Protein AF-A0A9Q1D7Z0-F1 (afdb_monomer_lite)

Radius of gyration: 14.11 Å; chains: 1; bounding box: 27×29×40 Å

Sequence (66 aa):
MCSLVSGVACGLVAEGLATIPVSAFYSLEHCKDFENYIRFCFVKEDSTLNAAEEILKEWSKQQRKE

Organism: Conger conger (NCBI:txid82655)

Foldseek 3Di:
DPPDPPDDQVVCVVLVDHWAQPLVVDDPVCSVVRRNDIDDDPPDDPVVVVVVVVSVVVVVVVVVVD

Secondary structure (DSSP, 8-state):
------SHHHHHHHTT---EEGGGGS-HHHHGGGTT-EE----S-HHHHHHHHHHHHHHHHHHTT-

Structure (mmCIF, N/CA/C/O backbone):
data_AF-A0A9Q1D7Z0-F1
#
_entry.id   AF-A0A9Q1D7Z0-F1
#
loop_
_atom_site.group_PDB
_atom_site.id
_atom_site.type_symbol
_atom_site.label_atom_id
_atom_site.label_alt_id
_atom_site.label_comp_id
_atom_site.label_asym_id
_atom_site.label_entity_id
_atom_site.label_seq_id
_atom_site.pdbx_PDB_ins_code
_atom_site.Cartn_x
_atom_site.Cartn_y
_atom_site.Cartn_z
_atom_site.occupancy
_atom_site.B_iso_or_equiv
_atom_site.auth_seq_id
_atom_site.auth_comp_id
_atom_site.auth_asym_id
_atom_site.auth_atom_id
_atom_site.pdbx_PDB_model_num
ATOM 1 N N . MET A 1 1 ? 1.800 -12.416 -22.591 1.00 37.56 1 MET A N 1
ATOM 2 C CA . MET A 1 1 ? 0.760 -12.503 -21.546 1.00 37.56 1 MET A CA 1
ATOM 3 C C . MET A 1 1 ? 1.450 -12.996 -20.286 1.00 37.56 1 MET A C 1
ATOM 5 O O . MET A 1 1 ? 1.662 -14.192 -20.157 1.00 37.56 1 MET A O 1
ATOM 9 N N . CYS A 1 2 ? 1.925 -12.090 -19.427 1.00 29.98 2 CYS A N 1
ATOM 10 C CA . CYS A 1 2 ? 2.477 -12.493 -18.133 1.00 29.98 2 CYS A CA 1
ATOM 11 C C . CYS A 1 2 ? 1.327 -12.899 -17.220 1.00 29.98 2 CYS A C 1
ATOM 13 O O . CYS A 1 2 ? 0.732 -12.081 -16.526 1.00 29.98 2 CYS A O 1
ATOM 15 N N . SER A 1 3 ? 0.990 -14.180 -17.286 1.00 44.69 3 SER A N 1
ATOM 16 C CA . SER A 1 3 ? 0.188 -14.865 -16.289 1.00 44.69 3 SER A CA 1
ATOM 17 C C . SER A 1 3 ? 1.007 -14.939 -15.008 1.00 44.69 3 SER A C 1
ATOM 19 O O . SER A 1 3 ? 1.842 -15.824 -14.904 1.00 44.69 3 SER A O 1
ATOM 21 N N . LEU A 1 4 ? 0.831 -13.979 -14.096 1.00 45.03 4 LEU A N 1
ATOM 22 C CA . LEU A 1 4 ? 1.116 -14.084 -12.654 1.00 45.03 4 LEU A CA 1
ATOM 23 C C . LEU A 1 4 ? 0.788 -12.742 -11.974 1.00 45.03 4 LEU A C 1
ATOM 25 O O . LEU A 1 4 ? 1.648 -12.026 -11.480 1.00 45.03 4 LEU A O 1
ATOM 29 N N . VAL A 1 5 ? -0.506 -12.419 -11.923 1.00 44.44 5 VAL A N 1
ATOM 30 C CA . VAL A 1 5 ? -1.086 -11.532 -10.896 1.00 44.44 5 VAL A CA 1
ATOM 31 C C . VAL A 1 5 ? -1.410 -12.387 -9.661 1.00 44.44 5 VAL A C 1
ATOM 33 O O . VAL A 1 5 ? -2.549 -12.465 -9.220 1.00 44.44 5 VAL A O 1
ATOM 36 N N . SER A 1 6 ? -0.426 -13.125 -9.139 1.00 41.44 6 SER A N 1
ATOM 37 C CA . SER A 1 6 ? -0.629 -14.004 -7.980 1.00 41.44 6 SER A CA 1
ATOM 38 C C . SER A 1 6 ? 0.281 -13.563 -6.849 1.00 41.44 6 SER A C 1
ATOM 40 O O . SER A 1 6 ? 1.479 -13.815 -6.882 1.00 41.44 6 SER A O 1
ATOM 42 N N . GLY A 1 7 ? -0.290 -12.885 -5.856 1.00 44.78 7 GLY A N 1
ATOM 43 C CA . GLY A 1 7 ? 0.351 -12.718 -4.554 1.00 44.78 7 GLY A CA 1
ATOM 44 C C . GLY A 1 7 ? 0.167 -11.336 -3.950 1.00 44.78 7 GLY A C 1
ATOM 45 O O . GLY A 1 7 ? -0.599 -11.178 -3.010 1.00 44.78 7 GLY A O 1
ATOM 46 N N . VAL A 1 8 ? 0.857 -10.326 -4.478 1.00 45.19 8 VAL A N 1
ATOM 47 C CA . VAL A 1 8 ? 1.153 -9.127 -3.669 1.00 45.19 8 VAL A CA 1
ATOM 48 C C . VAL A 1 8 ? 0.134 -7.991 -3.848 1.00 45.19 8 VAL A C 1
ATOM 50 O O . VAL A 1 8 ? -0.153 -7.259 -2.907 1.00 45.19 8 VAL A O 1
ATOM 53 N N . ALA A 1 9 ? -0.500 -7.879 -5.021 1.00 47.09 9 ALA A N 1
ATOM 54 C CA . ALA A 1 9 ? -1.504 -6.836 -5.280 1.00 47.09 9 ALA A CA 1
ATOM 55 C C . ALA A 1 9 ? -2.909 -7.169 -4.730 1.00 47.09 9 ALA A C 1
ATOM 57 O O . ALA A 1 9 ? -3.694 -6.264 -4.466 1.00 47.09 9 ALA A O 1
ATOM 58 N N . CYS A 1 10 ? -3.239 -8.454 -4.545 1.00 40.66 10 CYS A N 1
ATOM 59 C CA . CYS A 1 10 ? -4.587 -8.881 -4.144 1.00 40.66 10 CYS A CA 1
ATOM 60 C C . CYS A 1 10 ? -4.863 -8.657 -2.645 1.00 40.66 10 CYS A C 1
ATOM 62 O O . CYS A 1 10 ? -5.990 -8.341 -2.275 1.00 40.66 10 CYS A O 1
ATOM 64 N N . GLY A 1 11 ? -3.836 -8.754 -1.789 1.00 47.66 11 GLY A N 1
ATOM 65 C CA . GLY A 1 11 ? -3.998 -8.606 -0.337 1.00 47.66 11 GLY A CA 1
ATOM 66 C C . GLY A 1 11 ? -4.511 -7.224 0.079 1.00 47.66 11 GLY A C 1
ATOM 67 O O . GLY A 1 11 ? -5.445 -7.127 0.860 1.00 47.66 11 GLY A O 1
ATOM 68 N N . LEU A 1 12 ? -3.979 -6.151 -0.513 1.00 57.06 12 LEU A N 1
ATOM 69 C CA . LEU A 1 12 ? -4.424 -4.778 -0.225 1.00 57.06 12 LEU A CA 1
ATOM 70 C C . LEU A 1 12 ? -5.824 -4.473 -0.774 1.00 57.06 12 LEU A C 1
ATOM 72 O O . LEU A 1 12 ? -6.574 -3.723 -0.156 1.00 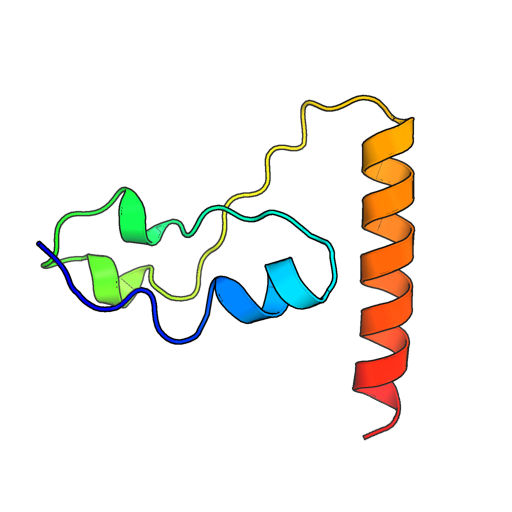57.06 12 LEU A O 1
ATOM 76 N N . VAL A 1 13 ? -6.196 -5.076 -1.909 1.00 60.69 13 VAL A N 1
ATOM 77 C CA . VAL A 1 13 ? -7.549 -4.939 -2.471 1.00 60.69 13 VAL A CA 1
ATOM 78 C C . VAL A 1 13 ? -8.581 -5.622 -1.571 1.00 60.69 13 VAL A C 1
ATOM 80 O O . VAL A 1 13 ? -9.676 -5.090 -1.409 1.00 60.69 13 VAL A O 1
ATOM 83 N N . ALA A 1 14 ? -8.231 -6.756 -0.953 1.00 58.47 14 ALA A N 1
ATOM 84 C CA . ALA A 1 14 ? -9.086 -7.426 0.028 1.00 58.47 14 ALA A CA 1
ATOM 85 C C . ALA A 1 14 ? -9.320 -6.565 1.285 1.00 58.47 14 ALA A C 1
ATOM 87 O O . ALA A 1 14 ? -10.431 -6.546 1.805 1.00 58.47 14 ALA A O 1
ATOM 88 N N . GLU A 1 15 ? -8.320 -5.776 1.688 1.00 66.44 15 GLU A N 1
ATOM 89 C CA . GLU A 1 15 ? -8.408 -4.796 2.783 1.00 66.44 15 GLU A CA 1
ATOM 90 C C . GLU A 1 15 ? -9.111 -3.481 2.371 1.00 66.44 15 GLU A C 1
ATOM 92 O O . GLU A 1 15 ? -9.163 -2.524 3.140 1.00 66.44 15 GLU A O 1
ATOM 97 N N . GLY A 1 16 ? -9.664 -3.402 1.153 1.00 75.44 16 GLY A N 1
ATOM 98 C CA . GLY A 1 16 ? -10.409 -2.238 0.661 1.00 75.44 16 GLY A CA 1
ATOM 99 C C . GLY A 1 16 ? -9.546 -1.117 0.074 1.00 75.44 16 GLY A C 1
ATOM 100 O O . GLY A 1 16 ? -10.061 -0.033 -0.206 1.00 7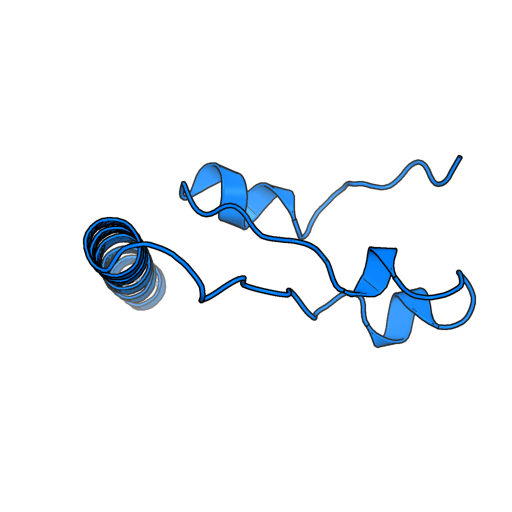5.44 16 GLY A O 1
ATOM 101 N N . LEU A 1 17 ? -8.251 -1.357 -0.158 1.00 80.69 17 LEU A N 1
ATOM 102 C CA . LEU A 1 17 ? -7.315 -0.356 -0.662 1.00 80.69 17 LEU A CA 1
ATOM 103 C C . LEU A 1 17 ? -6.813 -0.704 -2.072 1.00 80.69 17 LEU A C 1
ATOM 105 O O . LEU A 1 17 ? -6.052 -1.647 -2.290 1.00 80.69 17 LEU A O 1
ATOM 109 N N . ALA A 1 18 ? -7.212 0.098 -3.060 1.00 80.88 18 ALA A N 1
ATOM 110 C CA . ALA A 1 18 ? -6.750 -0.072 -4.434 1.00 80.88 18 ALA A CA 1
ATOM 111 C C . ALA A 1 18 ? -5.297 0.405 -4.583 1.00 80.88 18 ALA A C 1
ATOM 113 O O . ALA A 1 18 ? -4.989 1.577 -4.355 1.00 80.88 18 ALA A O 1
ATOM 114 N N . THR A 1 19 ? -4.408 -0.490 -5.017 1.00 82.19 19 THR A N 1
ATOM 115 C CA . THR A 1 19 ? -2.988 -0.187 -5.244 1.00 82.19 19 THR A CA 1
ATOM 116 C C . THR A 1 19 ? -2.558 -0.610 -6.638 1.00 82.19 19 THR A C 1
ATOM 118 O O . THR A 1 19 ? -3.186 -1.462 -7.269 1.00 82.19 19 THR A O 1
ATOM 121 N N . ILE A 1 20 ? -1.500 0.019 -7.151 1.00 82.94 20 ILE A N 1
ATOM 122 C CA . ILE A 1 20 ? -0.931 -0.336 -8.451 1.00 82.94 20 ILE A CA 1
ATOM 123 C C . ILE A 1 20 ? 0.485 -0.865 -8.215 1.00 82.94 20 ILE A C 1
ATOM 125 O O . ILE A 1 20 ? 1.313 -0.110 -7.697 1.00 82.94 20 ILE A O 1
ATOM 129 N N . PRO A 1 21 ? 0.797 -2.118 -8.586 1.00 81.56 21 PRO A N 1
ATOM 130 C CA . PRO A 1 21 ? 2.148 -2.641 -8.442 1.00 81.56 21 PRO A CA 1
ATOM 131 C C . PRO A 1 21 ? 3.104 -1.882 -9.365 1.00 81.56 21 PRO A C 1
ATOM 133 O O . PRO A 1 21 ? 2.812 -1.662 -10.543 1.00 81.56 21 PRO A O 1
ATOM 136 N N . VAL A 1 22 ? 4.255 -1.473 -8.832 1.00 80.50 22 VAL A N 1
ATOM 137 C CA . VAL A 1 22 ? 5.271 -0.736 -9.600 1.00 80.50 22 VAL A CA 1
ATOM 138 C C . VAL A 1 22 ? 5.917 -1.640 -10.648 1.00 80.50 22 VAL A C 1
ATOM 140 O O . VAL A 1 22 ? 6.233 -1.185 -11.744 1.00 80.50 22 VAL A O 1
ATOM 143 N N . SER A 1 23 ? 6.009 -2.937 -10.362 1.00 77.94 23 SER A N 1
ATOM 144 C CA . SER A 1 23 ? 6.506 -3.965 -11.276 1.00 77.94 23 SER A CA 1
ATOM 145 C C . SER A 1 23 ? 5.766 -4.023 -12.621 1.00 77.94 23 SER A C 1
ATOM 147 O O . SER A 1 23 ? 6.374 -4.365 -13.632 1.00 77.94 23 SER A O 1
ATOM 149 N N . ALA A 1 24 ? 4.497 -3.594 -12.684 1.00 79.00 24 ALA A N 1
ATOM 150 C CA . ALA A 1 24 ? 3.742 -3.501 -13.938 1.00 79.00 24 ALA A CA 1
ATOM 151 C C . ALA A 1 24 ? 4.279 -2.432 -14.911 1.00 79.00 24 ALA A C 1
ATOM 153 O O . ALA A 1 24 ? 3.932 -2.451 -16.091 1.00 79.00 24 ALA A O 1
ATOM 154 N N . PHE A 1 25 ? 5.108 -1.502 -14.431 1.00 81.94 25 PHE A N 1
ATOM 155 C CA . PHE A 1 25 ? 5.702 -0.434 -15.238 1.00 81.94 25 PHE A CA 1
ATOM 156 C C . PHE A 1 25 ? 7.129 -0.744 -15.710 1.00 81.94 25 PHE A C 1
ATOM 158 O O . PHE A 1 25 ? 7.685 0.036 -16.480 1.00 81.94 25 PHE A O 1
ATOM 165 N N . TYR A 1 26 ? 7.722 -1.859 -15.272 1.00 78.06 26 TYR A N 1
ATOM 166 C CA . TYR A 1 26 ? 9.086 -2.250 -15.628 1.00 78.06 26 TYR A CA 1
ATOM 167 C C . TYR A 1 26 ? 9.103 -3.431 -16.602 1.00 78.06 26 TYR A C 1
ATOM 169 O O . TYR A 1 26 ? 8.212 -4.280 -16.618 1.00 78.06 26 TYR A O 1
ATOM 177 N N . SER A 1 27 ? 10.159 -3.498 -17.416 1.00 79.31 27 SER A N 1
ATOM 178 C CA . SER A 1 27 ? 10.448 -4.658 -18.262 1.00 79.31 27 SER A CA 1
ATOM 179 C C . SER A 1 27 ? 10.663 -5.915 -17.413 1.00 79.31 27 SER A C 1
ATOM 181 O O . SER A 1 27 ? 11.124 -5.840 -16.274 1.00 79.31 27 SER A O 1
ATOM 183 N N . LEU A 1 28 ? 10.381 -7.087 -17.990 1.00 74.00 28 LEU A N 1
ATOM 184 C CA . LEU A 1 28 ? 10.483 -8.393 -17.321 1.00 74.00 28 LEU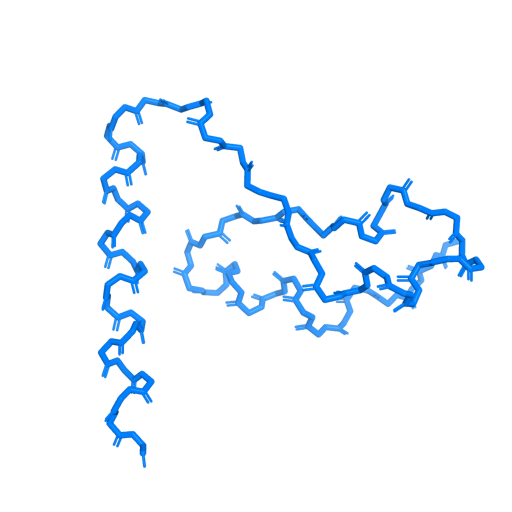 A CA 1
ATOM 185 C C . LEU A 1 28 ? 11.827 -8.645 -16.625 1.00 74.00 28 LEU A C 1
ATOM 187 O O . LEU A 1 28 ? 11.847 -9.262 -15.564 1.00 74.00 28 LEU A O 1
ATOM 191 N N . GLU A 1 29 ? 12.920 -8.140 -17.197 1.00 77.38 29 GLU A N 1
ATOM 192 C CA . GLU A 1 29 ? 14.274 -8.285 -16.649 1.00 77.38 29 GLU A CA 1
ATOM 193 C C . GLU A 1 29 ? 14.479 -7.545 -15.319 1.00 77.38 29 GLU A C 1
ATOM 195 O O . GLU A 1 29 ? 15.238 -8.025 -14.487 1.00 77.38 29 GLU A O 1
ATOM 200 N N . HIS A 1 30 ? 13.762 -6.441 -15.079 1.00 76.12 30 HIS A N 1
ATOM 201 C CA . HIS A 1 30 ? 13.862 -5.635 -13.849 1.00 76.12 30 HIS A CA 1
ATOM 202 C C . HIS A 1 30 ? 12.633 -5.759 -12.941 1.00 76.12 30 HIS A C 1
ATOM 204 O O . HIS A 1 30 ? 12.616 -5.256 -11.824 1.00 76.12 30 HIS A O 1
ATOM 210 N N . CYS A 1 31 ? 11.582 -6.435 -13.402 1.00 71.69 31 CYS A N 1
ATOM 211 C CA . CYS A 1 31 ? 10.316 -6.583 -12.687 1.00 71.69 31 CYS A CA 1
ATOM 212 C C . CYS A 1 31 ? 10.491 -7.210 -11.288 1.00 71.69 31 CYS A C 1
ATOM 214 O O . CYS A 1 31 ? 9.839 -6.772 -10.342 1.00 71.69 31 CYS A O 1
ATOM 216 N N . LYS A 1 32 ? 11.423 -8.167 -11.145 1.00 75.31 32 LYS A N 1
ATOM 217 C CA . LYS A 1 32 ? 11.736 -8.833 -9.867 1.00 75.31 32 LYS A CA 1
ATOM 218 C C . LYS A 1 32 ? 12.353 -7.897 -8.831 1.00 75.31 32 LYS A C 1
ATOM 220 O O . LYS A 1 32 ? 12.055 -8.027 -7.652 1.00 75.31 32 LYS A O 1
ATOM 225 N N . ASP A 1 33 ? 13.160 -6.930 -9.259 1.00 78.19 33 ASP A N 1
ATOM 226 C CA . ASP A 1 33 ? 13.776 -5.965 -8.341 1.00 78.19 33 ASP A CA 1
ATOM 227 C C . ASP A 1 33 ? 12.725 -5.016 -7.738 1.00 78.19 33 ASP A C 1
ATOM 229 O O . ASP A 1 33 ? 12.914 -4.476 -6.648 1.00 78.19 33 ASP A O 1
ATOM 233 N N . PHE A 1 34 ? 11.589 -4.843 -8.430 1.00 75.69 34 PHE A N 1
ATOM 234 C CA . PHE A 1 34 ? 10.536 -3.894 -8.068 1.00 75.69 34 PHE A CA 1
ATOM 235 C C . PHE A 1 34 ? 9.192 -4.542 -7.687 1.00 75.69 34 PHE A C 1
ATOM 237 O O . PHE A 1 34 ? 8.174 -3.851 -7.598 1.00 75.69 3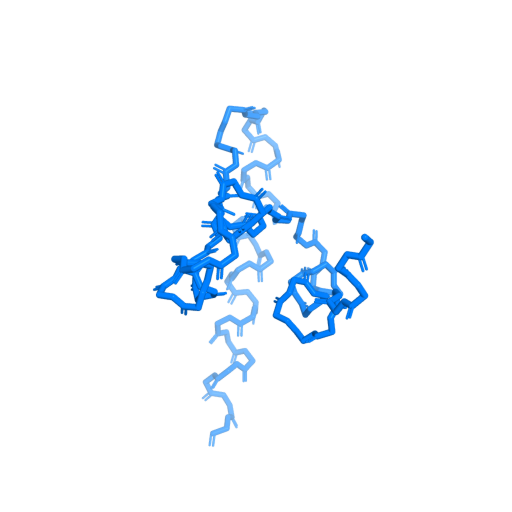4 PHE A O 1
ATOM 244 N N . GLU A 1 35 ? 9.160 -5.851 -7.427 1.00 77.88 35 GLU A N 1
ATOM 245 C CA . GLU A 1 35 ? 7.922 -6.582 -7.107 1.00 77.88 35 GLU A CA 1
ATOM 246 C C . GLU A 1 35 ? 7.328 -6.231 -5.734 1.00 77.88 35 GLU A C 1
ATOM 248 O O . GLU A 1 35 ? 6.120 -6.348 -5.534 1.00 77.88 35 GLU A O 1
ATOM 253 N N . ASN A 1 36 ? 8.159 -5.717 -4.823 1.00 80.94 36 ASN A N 1
A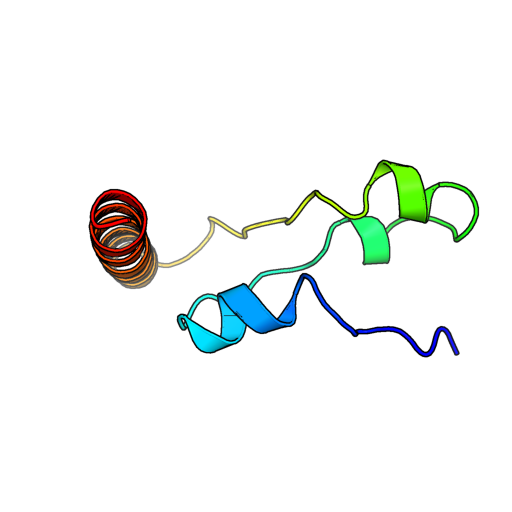TOM 254 C CA . ASN A 1 36 ? 7.767 -5.327 -3.465 1.00 80.94 36 ASN A CA 1
ATOM 255 C C . ASN A 1 36 ? 7.311 -3.862 -3.347 1.00 80.94 36 ASN A C 1
ATOM 257 O O . ASN A 1 36 ? 7.036 -3.389 -2.245 1.00 80.94 36 ASN A O 1
ATOM 261 N N . TYR A 1 37 ? 7.237 -3.126 -4.460 1.00 81.44 37 TYR A N 1
ATOM 262 C CA . TYR A 1 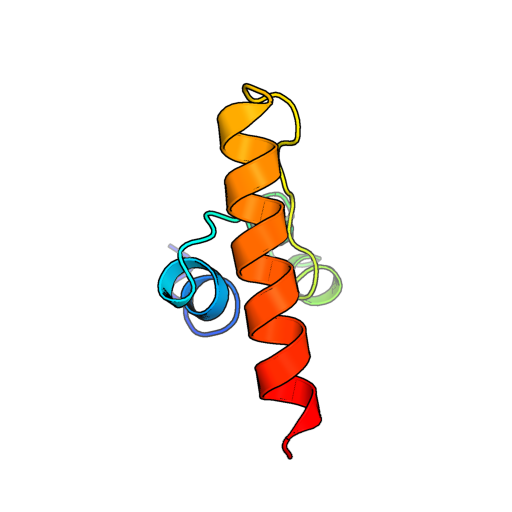37 ? 6.831 -1.723 -4.458 1.00 81.44 37 TYR A CA 1
ATOM 263 C C . TYR A 1 37 ? 5.422 -1.554 -5.019 1.00 81.44 37 TYR A C 1
ATOM 265 O O . TYR A 1 37 ? 5.054 -2.091 -6.067 1.00 81.44 37 TYR A O 1
ATOM 273 N N . ILE A 1 38 ? 4.648 -0.716 -4.338 1.00 84.62 38 ILE A N 1
ATOM 274 C CA . ILE A 1 38 ? 3.294 -0.331 -4.727 1.00 84.62 38 ILE A CA 1
ATOM 275 C C . ILE A 1 38 ? 3.211 1.188 -4.855 1.00 84.62 38 ILE A C 1
ATOM 277 O O . ILE A 1 38 ? 3.819 1.933 -4.086 1.00 84.62 38 ILE A O 1
ATOM 281 N N . ARG A 1 39 ? 2.454 1.658 -5.845 1.00 80.94 39 ARG A N 1
ATOM 282 C CA . ARG A 1 39 ? 2.191 3.076 -6.074 1.00 80.94 39 ARG A CA 1
ATOM 283 C C . ARG A 1 39 ? 0.789 3.420 -5.598 1.00 80.94 39 ARG A C 1
ATOM 285 O O . ARG A 1 39 ? -0.195 2.892 -6.120 1.00 80.94 39 ARG A O 1
ATOM 292 N N . PHE A 1 40 ? 0.714 4.378 -4.682 1.00 83.38 40 PHE A N 1
ATOM 293 C CA . PHE A 1 40 ? -0.526 5.038 -4.293 1.00 83.38 40 PHE A CA 1
ATOM 294 C C . PHE A 1 40 ? -0.709 6.338 -5.072 1.00 83.38 40 PHE A C 1
ATOM 296 O O . PHE A 1 40 ? 0.250 7.065 -5.329 1.00 83.38 40 PHE A O 1
ATOM 303 N N . CYS A 1 41 ? -1.953 6.641 -5.432 1.00 80.88 41 CYS A N 1
ATOM 304 C CA . CYS A 1 41 ? -2.320 7.965 -5.914 1.00 80.88 41 CYS A CA 1
ATOM 305 C C . CYS A 1 41 ? -2.908 8.753 -4.742 1.00 80.88 41 CYS A C 1
ATOM 307 O O . CYS A 1 41 ? -3.999 8.433 -4.278 1.00 80.88 41 CYS A O 1
ATOM 309 N N . PHE A 1 42 ? -2.180 9.764 -4.274 1.00 83.25 42 PHE A N 1
ATOM 310 C CA . PHE A 1 42 ? -2.607 10.643 -3.179 1.00 83.25 42 PHE A CA 1
ATOM 311 C C . PHE A 1 42 ? -3.471 11.819 -3.660 1.00 83.25 42 PHE A C 1
ATOM 313 O O . PHE A 1 42 ? -4.032 12.545 -2.849 1.00 83.25 42 PHE A O 1
ATOM 320 N N . VAL A 1 43 ? -3.597 12.016 -4.977 1.00 86.50 43 VAL A N 1
ATOM 321 C CA . VAL A 1 43 ? -4.461 13.050 -5.562 1.00 86.50 43 VAL A CA 1
ATOM 322 C C . VAL A 1 43 ? -5.899 12.527 -5.588 1.00 86.50 43 VAL A C 1
ATOM 324 O O . VAL A 1 43 ? -6.367 11.962 -6.579 1.00 86.50 43 VAL A O 1
ATOM 327 N N . LYS A 1 44 ? -6.572 12.654 -4.447 1.00 86.25 44 LYS A N 1
ATOM 328 C CA . LYS A 1 44 ? -7.967 12.278 -4.195 1.00 86.25 44 LYS A CA 1
ATOM 329 C C . LYS A 1 44 ? -8.603 13.331 -3.288 1.00 86.25 44 LYS A C 1
ATOM 331 O O . LYS A 1 44 ? -7.902 14.184 -2.756 1.00 86.25 44 LYS A O 1
ATOM 336 N N . GLU A 1 45 ? -9.920 13.278 -3.126 1.00 90.75 45 GLU A N 1
ATOM 337 C CA . GLU A 1 45 ? -10.586 14.107 -2.120 1.00 90.75 45 GLU A CA 1
ATOM 338 C C . GLU A 1 45 ? -10.129 13.728 -0.707 1.00 90.75 45 GLU A C 1
ATOM 340 O O . GLU A 1 45 ? -9.849 12.555 -0.435 1.00 90.75 45 GLU A O 1
ATOM 345 N N . ASP A 1 46 ? -10.134 14.701 0.206 1.00 90.50 46 ASP A N 1
ATOM 346 C CA . ASP A 1 46 ? -9.768 14.498 1.613 1.00 90.50 46 ASP A CA 1
ATOM 347 C C . ASP A 1 46 ? -10.602 13.385 2.267 1.00 90.50 46 ASP A C 1
ATOM 349 O O . ASP A 1 46 ? -10.098 12.605 3.070 1.00 90.50 46 ASP A O 1
ATOM 353 N N . SER A 1 47 ? -11.866 13.240 1.854 1.00 91.56 47 SER A N 1
ATOM 354 C CA . SER A 1 47 ? -12.764 12.157 2.276 1.00 91.56 47 SER A CA 1
ATOM 355 C C . SER A 1 47 ? -12.189 10.763 1.985 1.00 91.56 47 SER A C 1
ATOM 357 O O . SER A 1 47 ? -12.272 9.862 2.817 1.00 91.56 47 SER A O 1
ATOM 359 N N . THR A 1 48 ? -11.555 10.591 0.823 1.00 88.06 48 THR A N 1
ATOM 360 C CA . THR A 1 48 ? -10.932 9.329 0.402 1.00 88.06 48 THR A CA 1
ATOM 361 C C . THR A 1 48 ? -9.618 9.088 1.139 1.00 88.06 48 THR A C 1
ATOM 363 O O . THR A 1 48 ? -9.312 7.949 1.488 1.00 88.06 48 THR A O 1
ATOM 366 N N . LEU A 1 49 ? -8.846 10.149 1.394 1.00 88.56 49 LEU A N 1
ATOM 367 C CA . LEU A 1 49 ? -7.602 10.061 2.160 1.00 88.56 49 LEU A CA 1
ATOM 368 C C . LEU A 1 49 ? -7.872 9.677 3.621 1.00 88.56 49 LEU A C 1
ATOM 370 O O . LEU A 1 49 ? -7.187 8.803 4.148 1.00 88.56 49 LEU A O 1
ATOM 374 N N . ASN A 1 50 ? -8.918 10.240 4.230 1.00 90.56 50 ASN A N 1
ATOM 375 C CA . ASN A 1 50 ? -9.345 9.892 5.587 1.00 90.56 50 ASN A CA 1
ATOM 376 C C . ASN A 1 50 ? -9.818 8.432 5.678 1.00 90.56 50 ASN A C 1
ATOM 378 O O . ASN A 1 50 ? -9.413 7.710 6.585 1.00 90.56 50 ASN A O 1
ATOM 382 N N . ALA A 1 51 ? -10.611 7.959 4.708 1.00 89.44 51 ALA A N 1
ATOM 383 C CA . ALA A 1 51 ? -11.036 6.557 4.662 1.00 89.44 51 ALA A CA 1
ATOM 384 C C . ALA A 1 51 ? -9.840 5.594 4.518 1.00 89.44 51 ALA A C 1
ATOM 386 O O . ALA A 1 51 ? -9.777 4.566 5.191 1.00 89.44 51 ALA A O 1
ATOM 387 N N . ALA A 1 52 ? -8.857 5.943 3.680 1.00 88.75 52 ALA A N 1
ATOM 388 C CA . ALA A 1 52 ? -7.626 5.167 3.552 1.00 88.75 52 ALA A CA 1
ATOM 389 C C . ALA A 1 52 ? -6.812 5.152 4.860 1.00 88.75 52 ALA A C 1
ATOM 391 O O . ALA A 1 52 ? -6.271 4.112 5.234 1.00 88.75 52 ALA A O 1
ATOM 392 N N . GLU A 1 53 ? -6.742 6.276 5.579 1.00 90.31 53 GLU A N 1
ATOM 393 C CA . GLU A 1 53 ? -6.075 6.363 6.881 1.00 90.31 53 GLU A CA 1
ATOM 394 C C . GLU A 1 53 ? -6.724 5.438 7.924 1.00 90.31 53 GLU A C 1
ATOM 396 O O . GLU A 1 53 ? -6.015 4.747 8.657 1.00 90.31 53 GLU A O 1
ATOM 401 N N . GLU A 1 54 ? -8.057 5.392 7.988 1.00 90.81 54 GLU A N 1
ATOM 402 C CA . GLU A 1 54 ? -8.788 4.512 8.908 1.00 90.81 54 GLU A CA 1
ATOM 403 C C . GLU A 1 54 ? -8.499 3.031 8.644 1.00 90.81 54 GLU A C 1
ATOM 405 O O . GLU A 1 54 ? -8.173 2.296 9.581 1.00 90.81 54 GLU A O 1
ATOM 410 N N . ILE A 1 55 ? -8.533 2.617 7.373 1.00 88.31 55 ILE A N 1
ATOM 411 C CA . ILE A 1 55 ? -8.201 1.250 6.945 1.00 88.31 55 ILE A CA 1
ATOM 412 C C . ILE A 1 55 ? -6.773 0.888 7.377 1.00 88.31 55 ILE A C 1
ATOM 414 O O . ILE A 1 55 ? -6.552 -0.134 8.029 1.00 88.31 55 ILE A O 1
ATOM 418 N N . LEU A 1 56 ? -5.796 1.755 7.088 1.00 86.56 56 LEU A N 1
ATOM 419 C CA . LEU A 1 56 ? -4.391 1.524 7.441 1.00 86.56 56 LEU A CA 1
ATOM 420 C C . LEU A 1 56 ? -4.170 1.460 8.960 1.00 86.56 56 LEU A C 1
ATOM 422 O O . LEU A 1 56 ? -3.380 0.644 9.445 1.00 86.56 56 LEU A O 1
ATOM 426 N N . LYS A 1 57 ? -4.871 2.299 9.732 1.00 89.31 57 LYS A N 1
ATOM 427 C CA . LYS A 1 57 ? -4.817 2.274 11.200 1.00 89.31 57 LYS A CA 1
ATOM 428 C C . LYS A 1 57 ? -5.378 0.977 11.762 1.00 89.31 57 LYS A C 1
ATOM 430 O O . LYS A 1 57 ? -4.799 0.446 12.709 1.00 89.31 57 LYS A O 1
ATOM 435 N N . GLU A 1 58 ? -6.492 0.485 11.228 1.00 87.94 58 GLU A N 1
ATOM 436 C CA . GLU A 1 58 ? -7.099 -0.756 11.705 1.00 87.94 58 GLU A CA 1
ATOM 437 C C . GLU A 1 58 ? -6.222 -1.964 11.377 1.00 87.94 58 GLU A C 1
ATOM 439 O O . GLU A 1 58 ? -5.922 -2.767 12.263 1.00 87.94 58 GLU A O 1
ATOM 444 N N . TRP A 1 59 ? -5.675 -2.011 10.164 1.00 85.50 59 TRP A N 1
ATOM 445 C CA . TRP A 1 59 ? -4.742 -3.059 9.768 1.00 85.50 59 TRP A CA 1
ATOM 446 C C . TRP A 1 59 ? -3.474 -3.077 10.640 1.00 85.50 59 TRP A C 1
ATOM 448 O O . TRP A 1 59 ? -3.046 -4.129 11.114 1.00 85.50 59 TRP A O 1
ATOM 458 N N . SER A 1 60 ? -2.922 -1.904 10.982 1.00 85.38 60 SER A N 1
ATOM 459 C CA . SER A 1 60 ? -1.789 -1.785 11.919 1.00 85.38 60 SER A CA 1
ATOM 460 C C . SER A 1 60 ? -2.096 -2.311 13.331 1.00 85.38 60 SER A C 1
ATOM 462 O O . SER A 1 60 ? -1.191 -2.766 14.040 1.00 85.38 60 SER A O 1
ATOM 464 N N . LYS A 1 61 ? -3.354 -2.246 13.785 1.00 86.38 61 LYS A N 1
ATOM 465 C CA . LYS A 1 61 ? -3.756 -2.830 15.075 1.00 86.38 61 LYS A CA 1
ATOM 466 C C . LYS A 1 61 ? -3.876 -4.347 14.992 1.00 86.38 61 LYS A C 1
ATOM 468 O O . LYS A 1 61 ? -3.510 -5.012 15.957 1.00 86.38 61 LYS A O 1
ATOM 473 N N . GLN A 1 62 ? -4.379 -4.878 13.878 1.00 79.75 62 GLN A N 1
ATOM 474 C CA . GLN A 1 62 ? -4.498 -6.320 13.652 1.00 79.75 62 GLN A CA 1
ATOM 475 C C . GLN A 1 62 ? -3.118 -6.988 13.600 1.00 79.75 62 GLN A C 1
ATOM 477 O O . GLN A 1 62 ? -2.894 -7.951 14.323 1.00 79.75 62 GLN A O 1
ATOM 482 N N . GLN A 1 63 ? -2.163 -6.399 12.871 1.00 71.25 63 GLN A N 1
ATOM 483 C CA . GLN A 1 63 ? -0.777 -6.886 12.772 1.00 71.25 63 GLN A CA 1
ATOM 484 C C . GLN A 1 63 ? -0.009 -6.871 14.108 1.00 71.25 63 GLN A C 1
ATOM 486 O O . GLN A 1 63 ? 0.964 -7.590 14.270 1.00 71.25 63 GLN A O 1
ATOM 491 N N . ARG A 1 64 ? -0.419 -6.042 15.081 1.00 65.81 64 ARG A N 1
ATOM 492 C CA . ARG A 1 64 ? 0.212 -5.968 16.415 1.00 65.81 64 ARG A CA 1
ATOM 493 C C . ARG A 1 64 ? -0.335 -6.971 17.433 1.00 65.81 64 ARG A C 1
ATOM 495 O O . ARG A 1 64 ? 0.135 -6.973 18.569 1.00 65.81 64 ARG A O 1
ATOM 502 N N . LYS A 1 65 ? -1.371 -7.737 17.084 1.00 54.28 65 LYS A N 1
ATOM 503 C CA . LYS A 1 65 ? -1.967 -8.749 17.972 1.00 54.28 65 LYS A CA 1
ATOM 504 C C . LYS A 1 65 ? -1.406 -10.160 17.756 1.00 54.28 65 LYS A C 1
ATOM 506 O O . LYS A 1 65 ? -1.823 -11.060 18.483 1.00 54.28 65 LYS A O 1
ATOM 511 N N . GLU A 1 66 ? -0.487 -10.328 16.811 1.00 46.12 66 GLU A N 1
ATOM 512 C CA . GLU A 1 66 ? 0.349 -11.525 16.626 1.00 46.12 66 GLU A CA 1
ATOM 513 C C . GLU A 1 66 ? 1.713 -11.337 17.305 1.00 46.12 66 GLU A C 1
ATOM 515 O O . GLU A 1 66 ? 2.214 -12.332 17.875 1.00 46.12 66 GLU A O 1
#

InterPro domains:
  IPR015422 Pyridoxal phosphate-dependent transferase, small domain [G3DSA:3.90.1150.10] (10-61)
  IPR015424 Pyridoxal phosphate-dependent transferase [SSF53383] (11-61)
  IPR051326 Kynurenine--oxoglutarate transaminase [PTHR43807] (15-62)

pLDDT: mean 73.51, std 16.62, range [29.98, 91.56]